Protein 3PP5 (pdb70)

Solvent-accessible surface area: 6381 Å² total; per-residue (Å²): 188,98,93,127,150,72,84,69,143,58,115,147,57,135,109,82,69,92,73,100,77,111,94,128,103,68,80,122,92,88,121,109,92,84,40,51,119,76,134,100,65,77,117,90,105,135,116,65,85,101,81,146,116,74,78,166,121,83,51,82,171,163,142

GO terms:
  GO:0060090 molecular adaptor activity (F, IDA)
  GO:0032433 filopodium tip (C, IDA)
  GO:0060187 cell pole (C, IDA)
  GO:0005911 cell-cell junction (C, IDA)
  GO:0031143 pseudopodium (C, IDA)
  GO:0031252 cell leading edge (C, IDA)
  GO:0031209 SCAR complex (C, IDA)
  GO:0008064 regulation of actin polymerization or depolymerization (P, TAS)
  GO:0031269 pseudopodium assembly (P, IMP)
  GO:0046847 filopodium assembly (P, IMP)
  GO:0048870 cell mot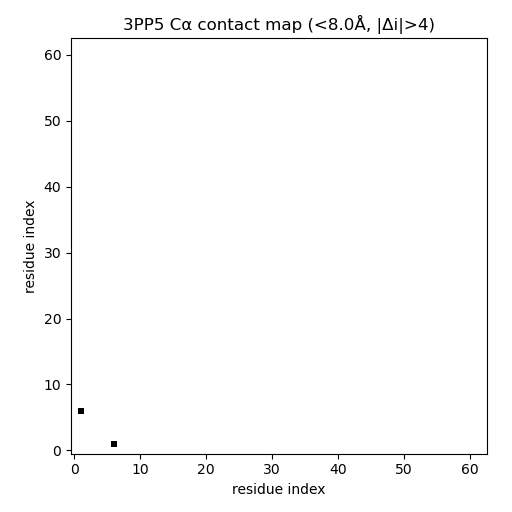ility (P, IMP)
  GO:0000281 mitotic cytokinesis (P, IMP)
  GO:0008064 regulation of actin polymerization or depolymerization (P, IMP)
  GO:0005515 protein binding (F, IPI)
  GO:0042802 identical protein binding (F, IPI)

Radius of gyration: 27.07 Å; Cα contacts (8 Å, |Δi|>4): 1; chains: 1; bounding box: 27×16×86 Å

Organism: Dictyostelium discoideum (NCBI:txid44689)

CATH classification: 1.20.5.110

Sequence (63 aa):
TKTNIQKDWEQREFIEDMMSSINIQKIVEFLNKKFELSSTRNKKLSSDLNNEKLTILDRQVDYLEEATFKT

B-factor: mean 25.6, std 14.11, range [7.31, 78.86]

InterPro domains:
  IPR033378 Protein BRICK1 [PTHR33668] (4-67)

Foldseek 3Di:
DDDPVVVVVVVVVVVVVVVVVVVVVVVVCVVVVVVVVVVVVVVVVVVVVVVVVVVVVVVVVVD

Secondary structure (DSSP, 8-state):
---HHHHHHHHHHHHHHHHHHHHHHHHHHHHHHHHHHHHHHHHHHHHHHHHHHHHHHHHHHH-

Structure (mmCIF, N/CA/C/O backbone):
data_3PP5
#
_entry.id   3PP5
#
_cell.length_a   39.140
_cell.length_b   39.140
_cell.length_c   118.190
_cell.angle_alpha   90.00
_cell.angle_beta   90.00
_cell.angle_gamma   120.00
#
_symmetry.space_group_name_H-M   'P 63'
#
loop_
_entity.id
_entity.type
_entity.pdbx_description
1 polymer Brk1
2 non-polymer (4S)-2-METHYL-2,4-PENTANEDIOL
3 non-polymer (4R)-2-METHYLPENTANE-2,4-DIOL
4 non-polymer 'CALCIUM ION'
5 water water
#
loop_
_atom_site.group_PDB
_atom_site.id
_atom_site.type_symbol
_atom_site.label_atom_id
_atom_site.label_alt_id
_atom_site.label_comp_id
_atom_site.label_asym_id
_atom_site.label_entity_id
_atom_site.label_seq_id
_atom_site.pdbx_PDB_ins_code
_atom_site.Cartn_x
_atom_site.Cartn_y
_atom_site.Cartn_z
_atom_site.occupancy
_atom_site.B_iso_or_equiv
_atom_site.auth_seq_id
_atom_site.auth_comp_id
_atom_site.auth_asym_id
_atom_site.auth_atom_id
_atom_site.pdbx_PDB_model_num
ATOM 1 N N . THR A 1 8 ? 37.238 -4.766 54.338 1.00 66.94 3 THR A N 1
ATOM 2 C CA . THR A 1 8 ? 37.434 -3.374 54.727 1.00 65.60 3 THR A CA 1
ATOM 3 C C . THR A 1 8 ? 36.288 -2.484 54.272 1.00 65.28 3 THR A C 1
ATOM 4 O O . THR A 1 8 ? 36.494 -1.311 53.967 1.00 73.63 3 THR A O 1
ATOM 8 N N . LYS A 1 9 ? 35.091 -3.054 54.196 1.00 51.46 4 LYS A N 1
ATOM 9 C CA . LYS A 1 9 ? 33.879 -2.271 53.994 1.00 47.99 4 LYS A CA 1
ATOM 10 C C . LYS A 1 9 ? 32.998 -2.508 55.204 1.00 43.61 4 LYS A C 1
ATOM 11 O O . LYS A 1 9 ? 33.033 -3.583 55.793 1.00 46.69 4 LYS A O 1
ATOM 17 N N . THR A 1 10 ? 32.203 -1.511 55.575 1.00 33.91 5 THR A N 1
ATOM 18 C CA . THR A 1 10 ? 31.192 -1.709 56.597 1.00 31.77 5 THR A CA 1
ATOM 19 C C . THR A 1 10 ? 30.080 -2.586 56.050 1.00 30.16 5 THR A C 1
ATOM 20 O O . THR A 1 10 ? 29.938 -2.732 54.825 1.00 28.28 5 THR A O 1
ATOM 24 N N . ASN A 1 11 ? 29.257 -3.113 56.945 1.00 31.03 6 ASN A N 1
ATOM 25 C CA . ASN A 1 11 ? 28.071 -3.855 56.551 1.00 32.22 6 ASN A CA 1
ATOM 26 C C . ASN A 1 11 ? 27.128 -3.002 55.695 1.00 24.66 6 ASN A C 1
ATOM 27 O O . ASN A 1 11 ? 26.485 -3.510 54.782 1.00 24.61 6 ASN A O 1
ATOM 32 N N . ILE A 1 12 ? 27.036 -1.717 56.016 1.00 22.78 7 ILE A N 1
ATOM 33 C CA . ILE A 1 12 ? 26.138 -0.831 55.274 1.00 19.53 7 ILE A CA 1
ATOM 34 C C . ILE A 1 12 ? 26.635 -0.700 53.844 1.00 19.02 7 ILE A C 1
ATOM 35 O O . ILE A 1 12 ? 25.843 -0.768 52.879 1.00 17.72 7 ILE A O 1
ATOM 40 N N . GLN A 1 13 ? 27.935 -0.526 53.665 1.00 19.19 8 GLN A N 1
ATOM 41 C CA . GLN A 1 13 ? 28.499 -0.407 52.330 1.00 20.12 8 GLN A CA 1
ATOM 42 C C . GLN A 1 13 ? 28.324 -1.712 51.557 1.00 20.79 8 GLN A C 1
ATOM 43 O O . GLN A 1 13 ? 27.935 -1.697 50.377 1.00 18.87 8 GLN A O 1
ATOM 49 N N . LYS A 1 14 ? 28.570 -2.852 52.201 1.00 21.19 9 LYS A N 1
ATOM 50 C CA . LYS A 1 14 ? 28.473 -4.149 51.522 1.00 23.59 9 LYS A CA 1
ATOM 51 C C . LYS A 1 14 ? 27.038 -4.400 51.082 1.00 21.11 9 LYS A C 1
ATOM 52 O O . LYS A 1 14 ? 26.805 -4.842 49.960 1.00 23.03 9 LYS A O 1
ATOM 58 N N . ASP A 1 15 ? 26.073 -4.091 51.936 1.00 21.11 10 ASP A N 1
ATOM 59 C CA . ASP A 1 15 ? 24.674 -4.304 51.576 1.00 20.82 10 ASP A CA 1
ATOM 60 C C . ASP A 1 15 ? 24.265 -3.400 50.399 1.00 19.83 10 ASP A C 1
ATOM 61 O O . ASP A 1 15 ? 23.552 -3.840 49.469 1.00 20.39 10 ASP A O 1
ATOM 66 N N . TRP A 1 16 ? 24.716 -2.150 50.412 1.00 15.80 11 TRP A N 1
ATOM 67 C CA . TRP A 1 16 ? 24.432 -1.232 49.303 1.00 13.51 11 TRP A CA 1
ATOM 68 C C . TRP A 1 16 ? 24.994 -1.786 47.988 1.00 15.50 11 TRP A C 1
ATOM 69 O O . TRP A 1 16 ? 24.336 -1.747 46.933 1.00 13.73 11 TRP A O 1
ATOM 80 N N . GLU A 1 17 ? 26.219 -2.307 48.031 1.00 15.94 12 GLU A N 1
ATOM 81 C CA . GLU A 1 17 ? 26.871 -2.803 46.826 1.00 15.82 12 GLU A CA 1
ATOM 82 C C . GLU A 1 17 ? 26.167 -4.047 46.312 1.00 15.32 12 GLU A C 1
ATOM 83 O O . GLU A 1 17 ? 26.023 -4.199 45.083 1.00 17.09 12 GLU A O 1
ATOM 89 N N . GLN A 1 18 ? 25.743 -4.929 47.214 1.00 16.68 13 GLN A N 1
ATOM 90 C CA . GLN A 1 18 ? 25.068 -6.171 46.807 1.00 17.75 13 GLN A CA 1
ATOM 91 C C . GLN A 1 18 ? 23.736 -5.837 46.149 1.00 15.76 13 GLN A C 1
ATOM 92 O O . GLN A 1 18 ? 23.371 -6.419 45.107 1.00 17.18 13 GLN A O 1
ATOM 98 N N . ARG A 1 19 ? 23.010 -4.874 46.705 1.00 15.06 14 ARG A N 1
ATOM 99 C CA . ARG A 1 19 ? 21.734 -4.465 46.117 1.00 14.97 14 ARG A CA 1
ATOM 100 C C . ARG A 1 19 ? 21.947 -3.780 44.769 1.00 13.96 14 ARG A C 1
ATOM 101 O O . ARG A 1 19 ? 21.200 -4.031 43.816 1.00 14.33 14 ARG A O 1
ATOM 109 N N . GLU A 1 20 ? 22.956 -2.918 44.670 1.00 12.89 15 GLU A N 1
ATOM 110 C CA . GLU A 1 20 ? 23.252 -2.293 43.385 1.00 12.14 15 GLU A CA 1
ATOM 111 C C . GLU A 1 20 ? 23.566 -3.342 42.330 1.00 12.92 15 GLU A C 1
ATOM 112 O O . GLU A 1 20 ? 23.175 -3.169 41.172 1.00 14.42 15 GLU A O 1
ATOM 118 N N . PHE A 1 21 ? 24.282 -4.406 42.727 1.00 13.69 16 PHE A N 1
ATOM 119 C CA . PHE A 1 21 ? 24.623 -5.452 41.759 1.00 14.65 16 PHE A CA 1
ATOM 120 C C . PHE A 1 21 ? 23.361 -6.073 41.181 1.00 13.58 16 PHE A C 1
ATOM 121 O O . PHE A 1 21 ? 23.262 -6.272 39.951 1.00 15.49 16 PHE A O 1
ATOM 129 N N . ILE A 1 22 ? 22.395 -6.386 42.029 1.00 13.96 17 ILE A N 1
ATOM 130 C CA . ILE A 1 22 ? 21.145 -6.999 41.591 1.00 15.49 17 ILE A CA 1
ATOM 131 C C . ILE A 1 22 ? 20.291 -6.014 40.786 1.00 12.95 17 ILE A C 1
ATOM 132 O O . ILE A 1 22 ? 19.747 -6.355 39.725 1.00 13.35 17 ILE A O 1
ATOM 137 N N . GLU A 1 23 ? 20.207 -4.763 41.235 1.00 12.92 18 GLU A N 1
ATOM 138 C CA . GLU A 1 23 ? 19.493 -3.724 40.497 1.00 11.90 18 GLU A CA 1
ATOM 139 C C . GLU A 1 23 ? 20.077 -3.565 39.102 1.00 12.70 18 GLU A C 1
ATOM 140 O O . GLU A 1 23 ? 19.3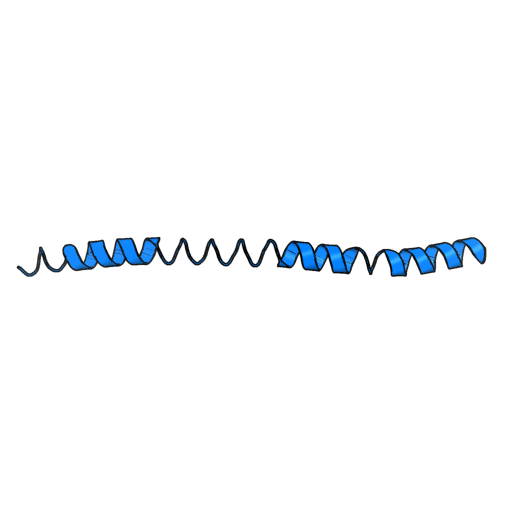46 -3.412 38.129 1.00 12.15 18 GLU A O 1
ATOM 146 N N . ASP A 1 24 ? 21.403 -3.547 38.997 1.00 12.23 19 ASP A N 1
ATOM 147 C CA . ASP A 1 24 ? 22.050 -3.411 37.694 1.00 12.20 19 ASP A CA 1
ATOM 148 C C . ASP A 1 24 ? 21.753 -4.592 36.777 1.00 13.46 19 ASP A C 1
ATOM 149 O O . ASP A 1 24 ? 21.608 -4.401 35.558 1.00 13.94 19 ASP A O 1
ATOM 154 N N A MET A 1 25 ? 21.571 -5.791 37.314 0.54 14.38 20 MET A N 1
ATOM 155 N N B MET A 1 25 ? 21.755 -5.802 37.346 0.46 11.97 20 MET A N 1
ATOM 156 C CA A MET A 1 25 ? 21.135 -6.899 36.441 0.54 12.24 20 MET A CA 1
ATOM 157 C CA B MET A 1 25 ? 21.483 -7.018 36.562 0.46 11.58 20 MET A CA 1
ATOM 158 C C A MET A 1 25 ? 19.717 -6.648 35.886 0.54 11.99 20 MET A C 1
ATOM 159 C C B MET A 1 25 ? 20.133 -6.806 35.885 0.46 10.51 20 MET A C 1
ATOM 160 O O A MET A 1 25 ? 19.438 -6.919 34.706 0.54 11.65 20 MET A O 1
ATOM 161 O O B MET A 1 25 ? 19.971 -7.080 34.683 0.46 13.78 20 MET A O 1
ATOM 170 N N A SER A 1 26 ? 18.821 -6.099 36.700 0.54 9.89 21 SER A N 1
ATOM 171 N N B SER A 1 26 ? 19.178 -6.266 36.646 0.46 13.61 21 SER A N 1
ATOM 172 C CA A SER A 1 26 ? 17.487 -5.825 36.204 0.54 11.92 21 SER A CA 1
ATOM 173 C CA B SER A 1 26 ? 17.814 -6.040 36.164 0.46 12.08 21 SER A CA 1
ATOM 174 C C A SER A 1 26 ? 17.537 -4.807 35.085 0.54 12.69 21 SER A C 1
ATOM 175 C C B SER A 1 26 ? 17.727 -4.969 35.051 0.46 11.89 21 SER A C 1
ATOM 176 O O A SER A 1 26 ? 16.795 -4.887 34.090 0.54 14.44 21 SER A O 1
ATOM 177 O O B SER A 1 26 ? 17.032 -5.170 34.037 0.46 10.94 21 SER A O 1
ATOM 182 N N . ILE A 1 27 ? 18.439 -3.848 35.218 1.00 11.80 22 ILE A N 1
ATOM 183 C CA . ILE A 1 27 ? 18.572 -2.826 34.165 1.00 11.73 22 ILE A CA 1
ATOM 184 C C . ILE A 1 27 ? 19.184 -3.440 32.917 1.00 12.60 22 ILE A C 1
ATOM 185 O O . ILE A 1 27 ? 18.719 -3.147 31.803 1.00 13.55 22 ILE A O 1
ATOM 190 N N . ASN A 1 28 ? 20.199 -4.282 33.086 1.00 11.82 23 ASN A N 1
ATOM 191 C CA . ASN A 1 28 ? 20.843 -4.911 31.925 1.00 12.98 23 ASN A CA 1
ATOM 192 C C . ASN A 1 28 ? 19.906 -5.837 31.185 1.00 13.30 23 ASN A C 1
ATOM 193 O O . ASN A 1 28 ? 19.947 -5.882 29.936 1.00 13.23 23 ASN A O 1
ATOM 198 N N . ILE A 1 29 ? 19.031 -6.556 31.883 1.00 11.51 24 ILE A N 1
ATOM 199 C CA . ILE A 1 29 ? 18.057 -7.395 31.193 1.00 11.82 24 ILE A CA 1
ATOM 200 C C . ILE A 1 29 ? 17.114 -6.518 30.366 1.00 13.68 24 ILE A C 1
ATOM 201 O O . ILE A 1 29 ? 16.826 -6.841 29.221 1.00 13.30 24 ILE A O 1
ATOM 206 N N . GLN A 1 30 ? 16.671 -5.383 30.896 1.00 13.64 25 GLN A N 1
ATOM 207 C CA . GLN A 1 30 ? 15.818 -4.469 30.129 1.00 13.41 25 GLN A CA 1
ATOM 208 C C . GLN A 1 30 ? 16.554 -3.899 28.951 1.00 14.33 25 GLN A C 1
ATOM 209 O O . GLN A 1 30 ? 15.949 -3.778 27.866 1.00 15.88 25 GLN A O 1
ATOM 215 N N . LYS A 1 31 ? 17.842 -3.606 29.100 1.00 13.21 26 LYS A N 1
ATOM 216 C CA . LYS A 1 31 ? 18.594 -3.059 27.955 1.00 14.56 26 LYS A CA 1
ATOM 217 C C . LYS A 1 31 ? 18.693 -4.122 26.869 1.00 16.12 26 LYS A C 1
ATOM 218 O O . LYS A 1 31 ? 18.658 -3.795 25.654 1.00 17.38 26 LYS A O 1
ATOM 224 N N . ILE A 1 32 ? 18.853 -5.383 27.259 1.00 13.44 27 ILE A N 1
ATOM 225 C CA . ILE A 1 32 ? 18.927 -6.478 26.281 1.00 13.38 27 ILE A CA 1
ATOM 226 C C . ILE A 1 32 ? 17.595 -6.618 25.552 1.00 14.48 27 ILE A C 1
ATOM 227 O O . ILE A 1 32 ? 17.564 -6.741 24.301 1.00 14.49 27 ILE A O 1
ATOM 232 N N . VAL A 1 33 ? 16.481 -6.575 26.264 1.00 14.18 28 VAL A N 1
ATOM 233 C CA . VAL A 1 33 ? 15.159 -6.677 25.639 1.00 14.60 28 VAL A CA 1
ATOM 234 C C . VAL A 1 33 ? 14.948 -5.525 24.653 1.00 17.92 28 VAL A C 1
ATOM 235 O O . VAL A 1 33 ? 14.500 -5.747 23.500 1.00 16.96 28 VAL A O 1
ATOM 239 N N . GLU A 1 34 ? 15.325 -4.310 25.032 1.00 16.24 29 GLU A N 1
ATOM 240 C CA . GLU A 1 34 ? 15.159 -3.151 24.129 1.00 16.85 29 GLU A CA 1
ATOM 241 C C . GLU A 1 34 ? 16.025 -3.331 22.881 1.00 20.22 29 GLU A C 1
ATOM 242 O O . GLU A 1 34 ? 15.569 -3.045 21.758 1.00 20.21 29 GLU A O 1
ATOM 248 N N . PHE A 1 35 ? 17.245 -3.826 23.043 1.00 16.93 30 PHE A N 1
ATOM 249 C CA . PHE A 1 35 ? 18.103 -4.059 21.884 1.00 17.61 30 PHE A CA 1
ATOM 250 C C . PHE A 1 35 ? 17.493 -5.112 20.964 1.00 18.87 30 PHE A C 1
ATOM 251 O O . PHE A 1 35 ? 17.486 -4.951 19.719 1.00 18.86 30 PHE A O 1
ATOM 259 N N . LEU A 1 36 ? 16.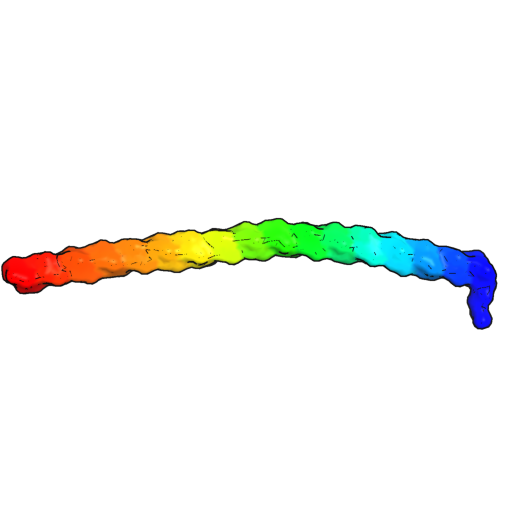977 -6.194 21.530 1.00 16.26 31 LEU A N 1
ATOM 260 C CA . LEU A 1 36 ? 16.388 -7.258 20.717 1.00 16.46 31 LEU A CA 1
ATOM 261 C C . LEU A 1 36 ? 15.192 -6.747 19.940 1.00 17.14 31 LEU A C 1
ATOM 262 O O . LEU A 1 36 ? 15.010 -7.134 18.773 1.00 18.64 31 LEU A O 1
ATOM 267 N N . ASN A 1 37 ? 14.388 -5.880 20.547 1.00 17.52 32 ASN A N 1
ATOM 268 C CA . ASN A 1 37 ? 13.250 -5.303 19.825 1.00 20.02 32 ASN A CA 1
ATOM 269 C C . ASN A 1 37 ? 13.733 -4.527 18.622 1.00 20.33 32 ASN A C 1
ATOM 270 O O . ASN A 1 37 ? 13.174 -4.707 17.511 1.00 21.03 32 ASN A O 1
ATOM 275 N N . LYS A 1 38 ? 14.771 -3.718 18.805 1.00 16.88 33 LYS A N 1
ATOM 276 C CA A LYS A 1 38 ? 15.331 -2.895 17.721 0.42 20.28 33 LYS A CA 1
ATOM 277 C CA B LYS A 1 38 ? 15.300 -2.898 17.709 0.58 19.80 33 LYS A CA 1
ATOM 278 C C . LYS A 1 38 ? 15.971 -3.759 16.644 1.00 19.70 33 LYS A C 1
ATOM 279 O O . LYS A 1 38 ? 15.787 -3.519 15.417 1.00 20.53 33 LYS A O 1
ATOM 290 N N . PHE A 1 39 ? 16.731 -4.760 17.078 1.00 17.90 34 PHE A N 1
ATOM 291 C CA . PHE A 1 39 ? 17.521 -5.585 16.161 1.00 16.30 34 PHE A CA 1
ATOM 292 C C . PHE A 1 39 ? 16.630 -6.538 15.378 1.00 17.64 34 PHE A C 1
ATOM 293 O O . PHE A 1 39 ? 16.856 -6.756 14.160 1.00 16.88 34 PHE A O 1
ATOM 301 N N . GLU A 1 40 ? 15.592 -7.078 15.997 1.00 16.09 35 GLU A N 1
ATOM 302 C CA . GLU A 1 40 ? 14.648 -7.937 15.262 1.00 15.65 35 GLU A CA 1
ATOM 303 C C . GLU A 1 40 ? 13.969 -7.122 14.173 1.00 18.82 35 GLU A C 1
ATOM 304 O O . GLU A 1 40 ? 13.836 -7.596 13.040 1.00 18.92 35 GLU A O 1
ATOM 310 N N . LEU A 1 41 ? 13.593 -5.879 14.478 1.00 15.94 36 LEU A N 1
ATOM 311 C CA . LEU A 1 41 ? 12.891 -5.027 13.503 1.00 16.72 36 LEU A CA 1
ATOM 312 C C . LEU A 1 41 ? 13.825 -4.670 12.361 1.00 20.79 36 LEU A C 1
ATOM 313 O O . LEU A 1 41 ? 13.450 -4.765 11.164 1.00 18.89 36 LEU A O 1
ATOM 318 N N A SER A 1 42 ? 15.029 -4.246 12.715 0.59 17.18 37 SER A N 1
ATOM 319 N N B SER A 1 42 ? 15.047 -4.263 12.677 0.41 17.70 37 SER A N 1
ATOM 320 C CA A SER A 1 42 ? 16.039 -3.889 11.728 0.59 18.11 37 SER A CA 1
ATOM 321 C CA B SER A 1 42 ? 15.981 -3.864 11.620 0.41 17.83 37 SER A CA 1
ATOM 322 C C A SER A 1 42 ? 16.288 -5.043 10.761 0.59 18.62 37 SER A C 1
ATOM 323 C C B SER A 1 42 ? 16.421 -5.034 10.732 0.41 19.38 37 SER A C 1
ATOM 324 O O A SER A 1 42 ? 16.253 -4.863 9.526 0.59 16.33 37 SER A O 1
ATOM 325 O O B SER A 1 42 ? 16.653 -4.860 9.522 0.41 16.95 37 SER A O 1
ATOM 330 N N . THR A 1 43 ? 16.542 -6.221 11.315 1.00 17.29 38 THR A N 1
ATOM 331 C CA . THR A 1 43 ? 16.884 -7.401 10.541 1.00 14.85 38 THR A CA 1
ATOM 332 C C . THR A 1 43 ? 15.721 -7.764 9.628 1.00 17.57 38 THR A C 1
ATOM 333 O O . THR A 1 43 ? 15.896 -8.060 8.421 1.00 16.16 38 THR A O 1
ATOM 337 N N . ARG A 1 44 ? 14.508 -7.721 10.157 1.00 16.05 39 ARG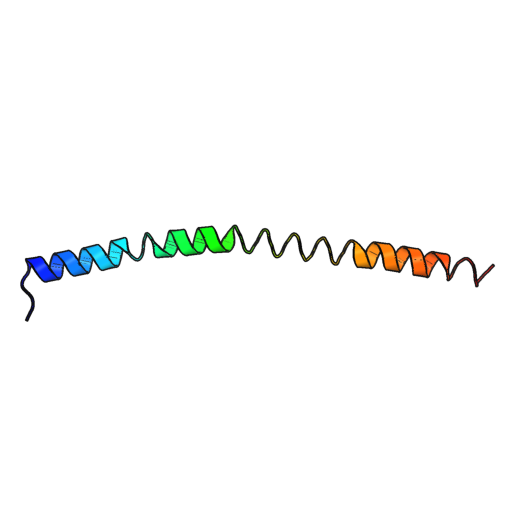 A N 1
ATOM 338 C CA . ARG A 1 44 ? 13.318 -8.050 9.383 1.00 17.22 39 ARG A CA 1
ATOM 339 C C . ARG A 1 44 ? 13.187 -7.083 8.213 1.00 18.05 39 ARG A C 1
ATOM 340 O O . ARG A 1 44 ? 12.904 -7.502 7.060 1.00 20.39 39 ARG A O 1
ATOM 348 N N . ASN A 1 45 ? 13.435 -5.804 8.451 1.00 15.80 40 ASN A N 1
ATOM 349 C CA . ASN A 1 45 ? 13.307 -4.811 7.367 1.00 16.75 40 ASN A CA 1
ATOM 350 C C . ASN A 1 45 ? 14.381 -4.999 6.304 1.00 17.55 40 ASN A C 1
ATOM 351 O O . ASN A 1 45 ? 14.101 -4.858 5.091 1.00 18.08 40 ASN A O 1
ATOM 356 N N A LYS A 1 46 ? 15.607 -5.314 6.722 0.48 15.27 41 LYS A N 1
ATOM 357 N N B LYS A 1 46 ? 15.602 -5.282 6.731 0.52 15.29 41 LYS A N 1
ATOM 358 C CA A LYS A 1 46 ? 16.723 -5.522 5.786 0.48 14.07 41 LYS A CA 1
ATOM 359 C CA B LYS A 1 46 ? 16.679 -5.482 5.779 0.52 13.37 41 LYS A CA 1
ATOM 360 C C A LYS A 1 46 ? 16.530 -6.774 4.936 0.48 15.69 41 LYS A C 1
ATOM 361 C C B LYS A 1 46 ? 16.381 -6.707 4.914 0.52 16.13 41 LYS A C 1
ATOM 362 O O A LYS A 1 46 ? 16.909 -6.814 3.746 0.48 12.01 41 LYS A O 1
ATOM 363 O O B LYS A 1 46 ? 16.500 -6.638 3.677 0.52 15.23 41 LYS A O 1
ATOM 374 N N . LEU A 1 47 ? 15.939 -7.805 5.527 1.00 16.08 42 LEU A N 1
ATOM 375 C CA . LEU A 1 47 ? 15.577 -9.007 4.775 1.00 14.63 42 LEU A CA 1
ATOM 376 C C . LEU A 1 47 ? 14.446 -8.697 3.788 1.00 16.07 42 LEU A C 1
ATOM 377 O O . LEU A 1 47 ? 14.500 -9.159 2.626 1.00 17.32 42 LEU A O 1
ATOM 382 N N A SER A 1 48 ? 13.455 -7.904 4.179 0.40 16.51 43 SER A N 1
ATOM 383 N N B SER A 1 48 ? 13.466 -7.917 4.226 0.60 16.33 43 SER A N 1
ATOM 384 C CA A SER A 1 48 ? 12.346 -7.574 3.270 0.40 17.33 43 SER A CA 1
ATOM 385 C CA B SER A 1 48 ? 12.361 -7.498 3.375 0.60 18.60 43 SER A CA 1
ATOM 386 C C A SER A 1 48 ? 12.789 -6.657 2.122 0.40 18.64 43 SER A C 1
ATOM 387 C C B SER A 1 48 ? 12.936 -6.834 2.141 0.60 17.44 43 SER A C 1
ATOM 388 O O A SER A 1 48 ? 12.217 -6.678 1.015 0.40 17.45 43 SER A O 1
ATOM 389 O O B SER A 1 48 ? 12.588 -7.221 0.999 0.60 14.89 43 SER A O 1
ATOM 394 N N . ASP A 1 49 ? 13.804 -5.845 2.368 1.00 15.76 44 ASP A N 1
ATOM 395 C CA . ASP A 1 49 ? 14.343 -5.009 1.287 1.00 15.51 44 ASP A CA 1
ATOM 396 C C . ASP A 1 49 ? 15.135 -5.870 0.307 1.00 16.67 44 ASP A C 1
ATOM 397 O O . ASP A 1 49 ? 15.022 -5.665 -0.918 1.00 15.28 44 ASP A O 1
ATOM 402 N N . LEU A 1 50 ? 15.944 -6.809 0.793 1.00 15.62 45 LEU A N 1
ATOM 403 C CA . LEU A 1 50 ? 16.685 -7.692 -0.111 1.00 14.36 45 LEU A CA 1
ATOM 404 C C . LEU A 1 50 ? 15.748 -8.541 -0.938 1.00 14.40 45 LEU A C 1
ATOM 405 O O . LEU A 1 50 ? 15.941 -8.690 -2.167 1.00 14.39 45 LEU A O 1
ATOM 410 N N A ASN A 1 51 ? 14.730 -9.107 -0.307 0.59 14.81 46 ASN A N 1
ATOM 411 N N B ASN A 1 51 ? 14.722 -9.102 -0.316 0.41 14.74 46 ASN A N 1
ATOM 412 C CA A ASN A 1 51 ? 13.739 -9.873 -1.065 0.59 15.04 46 ASN A CA 1
ATOM 413 C CA B ASN A 1 51 ? 13.774 -9.914 -1.080 0.41 14.08 46 ASN A CA 1
ATOM 414 C C A ASN A 1 51 ? 13.083 -9.042 -2.141 0.59 14.64 46 ASN A C 1
ATOM 415 C C B ASN A 1 51 ? 12.980 -9.079 -2.105 0.41 14.70 46 ASN A C 1
ATOM 416 O O A ASN A 1 51 ? 12.913 -9.516 -3.272 0.59 13.90 46 ASN A O 1
ATOM 417 O O B ASN A 1 51 ? 12.621 -9.584 -3.174 0.41 16.15 46 ASN A O 1
ATOM 426 N N . GLU A 1 52 ? 12.719 -7.808 -1.812 1.00 13.52 47 GLU A N 1
ATOM 427 C CA . GLU A 1 52 ? 12.033 -6.934 -2.786 1.00 13.55 47 GLU A CA 1
ATOM 428 C C . GLU A 1 52 ? 12.962 -6.655 -3.982 1.00 13.84 47 GLU A C 1
ATOM 429 O O . GLU A 1 52 ? 12.553 -6.710 -5.160 1.00 14.58 47 GLU A O 1
ATOM 435 N N . LYS A 1 53 ? 14.226 -6.365 -3.691 1.00 12.73 48 LYS A N 1
ATOM 436 C CA . LYS A 1 53 ? 15.195 -6.090 -4.765 1.00 11.70 48 LYS A CA 1
ATOM 437 C C . LYS A 1 53 ? 15.392 -7.336 -5.629 1.00 11.95 48 LYS A C 1
ATOM 438 O O . LYS A 1 53 ? 15.442 -7.212 -6.866 1.00 13.04 48 LYS A O 1
ATOM 444 N N . LEU A 1 54 ? 15.477 -8.521 -5.032 1.00 12.41 49 LEU A N 1
ATOM 445 C CA . LEU A 1 54 ? 15.598 -9.761 -5.814 1.00 12.03 49 LEU A CA 1
ATOM 446 C C . LEU A 1 54 ? 14.359 -9.981 -6.670 1.00 13.53 49 LEU A C 1
ATOM 447 O O . LEU A 1 54 ? 14.472 -10.454 -7.826 1.00 13.06 49 LEU A O 1
ATOM 452 N N . THR A 1 55 ? 13.173 -9.688 -6.142 1.00 12.09 50 THR A N 1
ATOM 453 C CA . THR A 1 55 ? 11.938 -9.870 -6.916 1.00 13.04 50 THR A CA 1
ATOM 454 C C . THR A 1 55 ? 11.913 -8.937 -8.138 1.00 12.30 50 THR A C 1
ATOM 455 O O . THR A 1 55 ? 11.537 -9.348 -9.253 1.00 12.55 50 THR A O 1
ATOM 459 N N . ILE A 1 56 ? 12.381 -7.701 -7.981 1.00 12.10 51 ILE A N 1
ATOM 460 C CA . ILE A 1 56 ? 12.432 -6.777 -9.098 1.00 11.74 51 ILE A CA 1
ATOM 461 C C . ILE A 1 56 ? 13.451 -7.278 -10.146 1.00 11.27 51 ILE A C 1
ATOM 462 O O . ILE A 1 56 ? 13.181 -7.277 -11.371 1.00 11.51 51 ILE A O 1
ATOM 467 N N . LEU A 1 57 ? 14.645 -7.696 -9.694 1.00 10.81 52 LEU A N 1
ATOM 468 C CA . LEU A 1 57 ? 15.636 -8.178 -10.655 1.00 10.91 52 LEU A CA 1
ATOM 469 C C . LEU A 1 57 ? 15.150 -9.466 -11.375 1.00 9.93 52 LEU A C 1
ATOM 470 O O . LEU A 1 57 ? 15.384 -9.628 -12.597 1.00 10.55 52 LEU A O 1
ATOM 475 N N . ASP A 1 58 ? 14.442 -10.345 -10.673 1.00 10.95 53 ASP A N 1
ATOM 476 C CA . ASP A 1 58 ? 13.893 -11.573 -11.278 1.00 11.12 53 ASP A CA 1
ATOM 477 C C . ASP A 1 58 ? 12.928 -11.200 -12.406 1.00 11.71 53 ASP 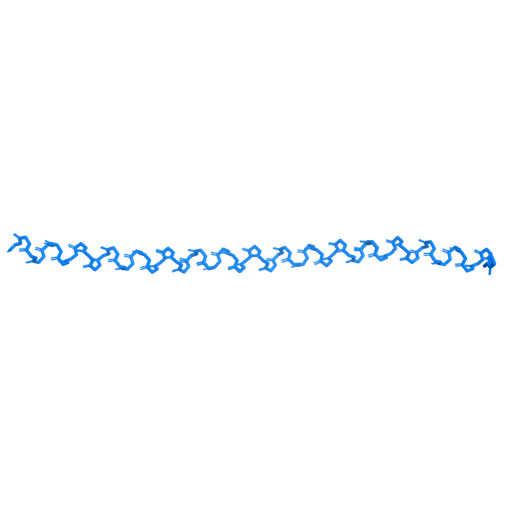A C 1
ATOM 478 O O . ASP A 1 58 ? 12.967 -11.805 -13.479 1.00 11.71 53 ASP A O 1
ATOM 483 N N . ARG A 1 59 ? 12.090 -10.187 -12.172 1.00 11.18 54 ARG A N 1
ATOM 484 C CA . ARG A 1 59 ? 11.139 -9.776 -13.212 1.00 12.00 54 ARG A CA 1
ATOM 485 C C . ARG A 1 59 ? 11.878 -9.239 -14.442 1.00 11.31 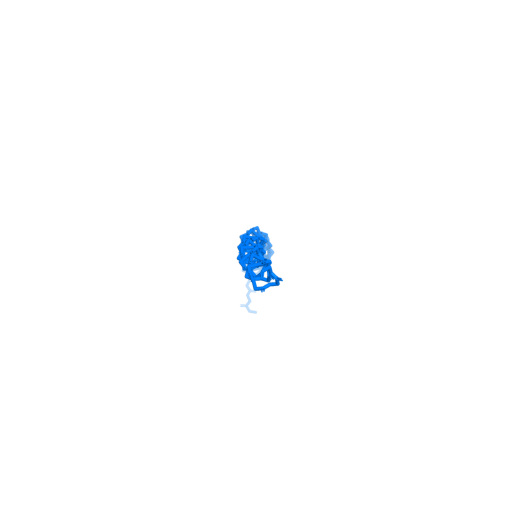54 ARG A C 1
ATOM 486 O O . ARG A 1 59 ? 11.544 -9.507 -15.601 1.00 12.98 54 ARG A O 1
ATOM 494 N N . GLN A 1 60 ? 12.929 -8.452 -14.191 1.00 10.77 55 GLN A N 1
ATOM 495 C CA . GLN A 1 60 ? 13.729 -7.897 -15.273 1.00 10.62 55 GLN A CA 1
ATOM 496 C C . GLN A 1 60 ? 14.389 -9.003 -16.094 1.00 10.77 55 GLN A C 1
ATOM 497 O O . GLN A 1 60 ? 14.392 -8.954 -17.326 1.00 13.16 55 GLN A O 1
ATOM 503 N N . VAL A 1 61 ? 14.902 -10.041 -15.439 1.00 10.92 56 VAL A N 1
ATOM 504 C CA . VAL A 1 61 ? 15.539 -11.135 -16.142 1.00 11.76 56 VAL A CA 1
ATOM 505 C C . VAL A 1 61 ? 14.513 -11.940 -16.940 1.00 10.27 56 VAL A C 1
ATOM 506 O O . VAL A 1 61 ? 14.766 -12.293 -18.119 1.00 12.33 56 VAL A O 1
ATOM 510 N N . ASP A 1 62 ? 13.352 -12.213 -16.354 1.00 11.44 57 ASP A N 1
ATOM 511 C CA . ASP A 1 62 ? 12.324 -12.959 -17.093 1.00 10.99 57 ASP A CA 1
ATOM 512 C C . ASP A 1 62 ? 11.859 -12.192 -18.317 1.00 13.26 57 ASP A C 1
ATOM 513 O O . ASP A 1 62 ? 11.587 -12.820 -19.350 1.00 13.17 57 ASP A O 1
ATOM 518 N N . TYR A 1 63 ? 11.775 -10.865 -18.215 1.00 11.93 58 TYR A N 1
ATOM 519 C CA . TYR A 1 63 ? 11.337 -10.087 -19.3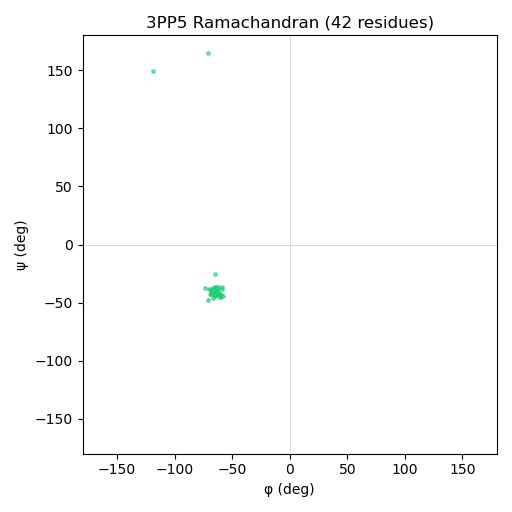88 1.00 14.22 58 TYR A CA 1
ATOM 520 C C . TYR A 1 63 ? 12.391 -10.100 -20.464 1.00 15.29 58 TYR A C 1
ATOM 521 O O . TYR A 1 63 ? 12.073 -10.185 -21.670 1.00 15.32 58 TYR A O 1
ATOM 530 N N . LEU A 1 64 ? 13.661 -10.033 -20.071 1.00 14.88 59 LEU A N 1
ATOM 531 C CA . LEU A 1 64 ? 14.748 -10.057 -21.036 1.00 17.22 59 LEU A CA 1
ATOM 532 C C . LEU A 1 64 ? 14.739 -11.398 -21.758 1.00 17.03 59 LEU A C 1
ATOM 533 O O . LEU A 1 64 ? 14.911 -11.452 -22.978 1.00 19.92 59 LEU A O 1
ATOM 538 N N A GLU A 1 65 ? 14.501 -12.492 -21.032 0.54 16.05 60 GLU A N 1
ATOM 539 N N B GLU A 1 65 ? 14.459 -12.462 -21.033 0.46 16.62 60 GLU A N 1
ATOM 540 C CA A GLU A 1 65 ? 14.404 -13.823 -21.613 0.54 17.47 60 GLU A CA 1
ATOM 541 C CA B GLU A 1 65 ? 14.448 -13.784 -21.587 0.46 16.38 60 GLU A CA 1
ATOM 542 C C A GLU A 1 65 ? 13.334 -13.855 -22.660 0.54 20.23 60 GLU A C 1
ATOM 543 C C B GLU A 1 65 ? 13.292 -14.003 -22.566 0.46 19.13 60 GLU A C 1
ATOM 544 O O A GLU A 1 65 ? 13.570 -14.322 -23.780 0.54 21.84 60 GLU A O 1
ATOM 545 O O B GLU A 1 65 ? 13.439 -14.723 -23.572 0.46 24.18 60 GLU A O 1
ATOM 556 N N . ALA A 1 66 ? 12.150 -13.375 -22.288 1.00 16.90 61 ALA A N 1
ATOM 557 C CA . ALA A 1 66 ? 10.992 -13.426 -23.178 1.00 20.47 61 ALA A CA 1
ATOM 558 C C . ALA A 1 66 ? 11.284 -12.607 -24.442 1.00 28.26 61 ALA A C 1
ATOM 559 O O . ALA A 1 66 ? 10.934 -13.029 -25.555 1.00 3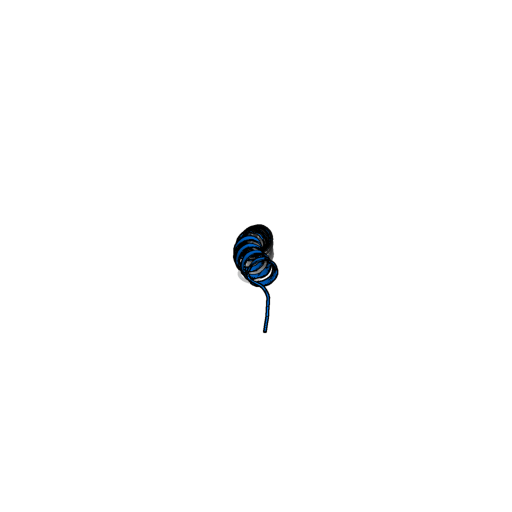0.62 61 ALA A O 1
ATOM 561 N N . THR A 1 67 ? 11.933 -11.450 -24.284 1.00 21.35 62 THR A N 1
ATOM 562 C CA . THR A 1 67 ? 12.236 -10.582 -25.444 1.00 23.69 62 THR A CA 1
ATOM 563 C C . THR A 1 67 ? 13.257 -11.211 -26.365 1.00 29.94 62 THR A C 1
ATOM 564 O O . THR A 1 67 ? 13.160 -11.082 -27.604 1.00 33.44 62 THR A O 1
ATOM 568 N N . PHE A 1 68 ? 14.243 -11.887 -25.793 1.00 32.59 63 PHE A N 1
ATOM 569 C CA . PHE A 1 68 ? 15.249 -12.573 -26.599 1.00 40.39 63 PHE A CA 1
ATOM 570 C C . PHE A 1 68 ? 14.708 -13.809 -27.305 1.00 43.28 63 PHE A C 1
ATOM 571 O O . PHE A 1 68 ? 14.948 -14.004 -28.503 1.00 46.57 63 PHE A O 1
ATOM 579 N N . LYS A 1 69 ? 13.998 -14.654 -26.559 1.00 36.10 64 LYS A N 1
ATOM 580 C CA . LYS A 1 69 ? 13.504 -15.923 -27.091 1.00 39.31 64 LYS A CA 1
ATOM 581 C C . LYS A 1 69 ? 12.469 -15.711 -28.203 1.00 49.18 64 LYS A C 1
ATOM 582 O O . LYS A 1 69 ? 12.292 -16.570 -29.075 1.00 48.72 64 LYS A O 1
ATOM 588 N N . THR A 1 70 ? 11.790 -14.569 -28.174 1.00 48.10 65 THR A N 1
ATOM 589 C CA . THR A 1 70 ? 10.779 -14.270 -29.186 1.00 47.60 65 THR A CA 1
ATOM 590 C C . THR A 1 70 ? 11.396 -13.503 -30.349 1.00 54.06 65 THR A C 1
ATOM 591 O O . THR A 1 70 ? 12.585 -13.660 -30.642 1.00 57.29 65 THR A O 1
#